Protein AF-A0A7R9G796-F1 (afdb_monomer)

Foldseek 3Di:
DQDDCDPVNVVQLLCLCPDPDLVSVVVSLVVLVVSVVVDPDDDLLSVLSSLLSVLVSVCVVCVVCVVVVVDDPCVQVVSLLSLLVSLVSLLVSLVVVCVVPPPDPSQVSCVVLVNDPVSVVQPVCNPPNPDGDHNVVSVVSSVVSNVSSSVPD

Sequence (153 aa):
SCVFVHREELDHVYKLVYSSDTEEQRRGYERILVWKARCSSLPASVECTLELLHVILRDNELWPHIVQCNMPPYVEQQLQIMYSTSIMRFLNHLSSLFQDIHSETLFRVADRLNIPAWLVDIRHQSAHSNTLPPLRLLRTAATFARGWLHVCH

InterPro domains:
  IPR007174 Las1 [PF04031] (5-150)
  IPR007174 Las1 [PTHR15002] (6-150)

pLDDT: mean 84.74, std 12.34, range [44.12, 96.88]

Organism: Timema shepardi (NCBI:txid629360)

Mean predicted aligned error: 6.25 Å

Radius of gyration: 16.33 Å; Cα contacts (8 Å, |Δi|>4): 127; chains: 1; bounding box: 34×39×42 Å

Secondary structure (DSSP, 8-state):
------HHHHHHHHHHHH-S-HHHHHHHHHHHHHHHHHSS---HHHHHHHHHHHHHHHHHHHHHHHHTT-S-THHHHHHHHHHHHHHHHHHHHHHHHTTTTTT--HHHHHHHTT--HHHHHHHHHHHHSSSPPPHHHHHHHHHHHHHHHHHH-

Structure (mmCIF, N/CA/C/O backbone):
data_AF-A0A7R9G796-F1
#
_entry.id   AF-A0A7R9G796-F1
#
loop_
_atom_site.group_PDB
_atom_site.id
_atom_site.type_symbol
_atom_site.label_atom_id
_atom_site.label_alt_id
_atom_site.label_comp_id
_atom_site.label_asym_id
_atom_site.label_entity_id
_atom_site.label_seq_id
_atom_site.pdbx_PDB_ins_code
_atom_site.Cartn_x
_atom_site.Cartn_y
_atom_site.Cartn_z
_atom_site.occupancy
_atom_site.B_iso_or_equiv
_atom_site.auth_seq_id
_atom_site.auth_comp_id
_atom_site.auth_asym_id
_atom_site.auth_atom_id
_atom_site.pdbx_PDB_model_num
ATOM 1 N N . SER A 1 1 ? -4.482 0.668 24.626 1.00 44.12 1 SER A N 1
ATOM 2 C CA . SER A 1 1 ? -5.534 1.014 23.650 1.00 44.12 1 SER A CA 1
ATOM 3 C C . SER A 1 1 ? -5.558 2.522 23.468 1.00 44.12 1 SER A C 1
ATOM 5 O O . SER A 1 1 ? -5.607 3.216 24.471 1.00 44.12 1 SER A O 1
ATOM 7 N N . CYS A 1 2 ? -5.415 3.033 22.243 1.00 52.19 2 CYS A N 1
ATOM 8 C CA . CYS A 1 2 ? -5.360 4.471 21.927 1.00 52.19 2 CYS A CA 1
ATOM 9 C C . CYS A 1 2 ? -6.738 5.112 22.214 1.00 52.19 2 CYS A C 1
ATOM 11 O O . CYS A 1 2 ? -7.715 4.803 21.542 1.00 52.19 2 CYS A O 1
ATOM 13 N N . VAL A 1 3 ? -6.831 5.921 23.276 1.00 48.44 3 VAL A N 1
ATOM 14 C CA . VAL A 1 3 ? -8.095 6.356 23.919 1.00 48.44 3 VAL A CA 1
ATOM 15 C C . VAL A 1 3 ? -8.804 7.516 23.187 1.00 48.44 3 VAL A C 1
ATOM 17 O O . VAL A 1 3 ? -9.934 7.842 23.530 1.00 48.44 3 VAL A O 1
ATOM 20 N N . PHE A 1 4 ? -8.201 8.137 22.166 1.00 53.38 4 PHE A N 1
ATOM 21 C CA . PHE A 1 4 ? -8.591 9.504 21.770 1.00 53.38 4 PHE A CA 1
ATOM 22 C C . PHE A 1 4 ? -9.040 9.727 20.322 1.00 53.38 4 PHE A C 1
ATOM 24 O O . PHE A 1 4 ? -9.211 10.881 19.937 1.00 53.38 4 PHE A O 1
ATOM 31 N N . VAL A 1 5 ? -9.275 8.690 19.513 1.00 63.97 5 VAL A N 1
ATOM 32 C CA . VAL A 1 5 ? -9.898 8.923 18.198 1.00 63.97 5 VAL A CA 1
ATOM 33 C C . VAL A 1 5 ? -11.408 9.042 18.399 1.00 63.97 5 VAL A C 1
ATOM 35 O O . VAL A 1 5 ? -12.106 8.040 18.559 1.00 63.97 5 VAL A O 1
ATOM 38 N N . HIS A 1 6 ? -11.923 10.273 18.435 1.00 75.75 6 HIS A N 1
ATOM 39 C CA . HIS A 1 6 ? -13.367 10.502 18.412 1.00 75.75 6 HIS A CA 1
ATOM 40 C C . HIS A 1 6 ? -13.964 9.836 17.165 1.00 75.75 6 HIS A C 1
ATOM 42 O O . HIS A 1 6 ? -13.387 9.917 16.083 1.00 75.75 6 HIS A O 1
ATOM 48 N N . ARG A 1 7 ? -15.128 9.184 17.295 1.00 80.00 7 ARG A N 1
ATOM 49 C CA . ARG A 1 7 ? -15.763 8.440 16.189 1.00 80.00 7 ARG A CA 1
ATOM 50 C C . ARG A 1 7 ? -15.949 9.300 14.930 1.00 80.00 7 ARG A C 1
ATOM 52 O O . ARG A 1 7 ? -15.761 8.803 13.827 1.00 80.00 7 ARG A O 1
ATOM 59 N N . GLU A 1 8 ? -16.269 10.579 15.099 1.00 84.69 8 GLU A N 1
ATOM 60 C CA . GLU A 1 8 ? -16.386 11.542 13.996 1.00 84.69 8 GLU A CA 1
ATOM 61 C C . GLU A 1 8 ? -15.044 11.818 13.308 1.00 84.69 8 GLU A C 1
ATOM 63 O O . GLU A 1 8 ? -14.978 11.925 12.087 1.00 84.69 8 GLU A O 1
ATOM 68 N N . GLU A 1 9 ? -13.955 11.892 14.077 1.00 86.38 9 GLU A N 1
ATOM 69 C CA . GLU A 1 9 ? -12.613 12.072 13.527 1.00 86.38 9 GLU A CA 1
ATOM 70 C C . GLU A 1 9 ? -12.171 10.831 12.746 1.00 86.38 9 GLU A C 1
ATOM 72 O O . GLU A 1 9 ? -11.578 10.960 11.675 1.00 86.38 9 GLU A O 1
ATOM 77 N N . LEU A 1 10 ? -12.506 9.636 13.245 1.00 86.31 10 LEU A N 1
ATOM 78 C CA . LEU A 1 10 ? -12.253 8.382 12.539 1.00 86.31 10 LEU A CA 1
ATOM 79 C C . LEU A 1 10 ? -12.984 8.340 11.193 1.00 86.31 10 LEU A C 1
ATOM 81 O O . LEU A 1 10 ? -12.356 8.062 10.177 1.00 86.31 10 LEU A O 1
ATOM 85 N N . ASP A 1 11 ? -14.281 8.655 11.183 1.00 89.50 11 ASP A N 1
ATOM 86 C CA . ASP A 1 11 ? -15.093 8.694 9.962 1.00 89.50 11 ASP A CA 1
ATOM 87 C C . ASP A 1 11 ? -14.568 9.734 8.961 1.00 89.50 11 ASP A C 1
ATOM 89 O O . ASP A 1 11 ? -14.460 9.468 7.762 1.00 89.50 11 ASP A O 1
ATOM 93 N N . HIS A 1 12 ? -14.160 10.908 9.449 1.00 91.50 12 HIS A N 1
ATOM 94 C CA . HIS A 1 12 ? -13.569 11.937 8.602 1.00 91.50 12 HIS A CA 1
ATOM 95 C C . HIS A 1 12 ? -12.254 11.475 7.958 1.00 91.50 12 HIS A C 1
ATOM 97 O O . HIS A 1 12 ? -12.081 11.610 6.747 1.00 91.50 12 HIS A O 1
ATOM 103 N N . VAL A 1 13 ? -11.339 10.895 8.741 1.00 92.12 13 VAL A N 1
ATOM 104 C CA . VAL A 1 13 ? -10.064 10.376 8.220 1.00 92.12 13 VAL A CA 1
ATOM 105 C C . VAL A 1 13 ? -10.287 9.214 7.263 1.00 92.12 13 VAL A C 1
ATOM 107 O O . VAL A 1 13 ? -9.626 9.157 6.230 1.00 92.12 13 VAL A O 1
ATOM 110 N N . TYR A 1 14 ? -11.241 8.330 7.549 1.00 91.25 14 TYR A N 1
ATOM 111 C CA . TYR A 1 14 ? -11.602 7.231 6.659 1.00 91.25 14 TYR A CA 1
ATOM 112 C C . TYR A 1 14 ? -12.019 7.746 5.274 1.00 91.25 14 TYR A C 1
ATOM 114 O O . TYR A 1 14 ? -11.492 7.289 4.259 1.00 91.25 14 TYR A O 1
ATOM 122 N N . LYS A 1 15 ? -12.890 8.763 5.221 1.00 93.12 15 LYS A N 1
ATOM 123 C CA . LYS A 1 15 ? -13.314 9.398 3.961 1.00 93.12 15 LYS A CA 1
ATOM 124 C C . LYS A 1 15 ? -12.141 10.007 3.192 1.00 93.12 15 LYS A C 1
ATOM 126 O O . LYS A 1 15 ? -12.051 9.814 1.985 1.00 93.12 15 LYS A O 1
ATOM 131 N N . LEU A 1 16 ? -11.223 10.682 3.887 1.00 94.56 16 LEU A N 1
ATOM 132 C CA . LEU A 1 16 ? -10.017 11.253 3.277 1.00 94.56 16 LEU A CA 1
ATOM 133 C C . LEU A 1 16 ? -9.104 10.166 2.684 1.00 94.56 16 LEU A C 1
ATOM 135 O O . LEU A 1 16 ? -8.686 10.255 1.534 1.00 94.56 16 LEU A O 1
ATOM 139 N N . VAL A 1 17 ? -8.823 9.109 3.450 1.00 93.06 17 VAL A N 1
ATOM 140 C CA . VAL A 1 17 ? -7.932 8.005 3.049 1.00 93.06 17 VAL A CA 1
ATOM 141 C C . VAL A 1 17 ? -8.463 7.239 1.839 1.00 93.06 17 VAL A C 1
ATOM 143 O O . VAL A 1 17 ? -7.682 6.821 0.978 1.00 93.06 17 VAL A O 1
ATOM 146 N N . TYR A 1 18 ? -9.778 7.035 1.765 1.00 92.25 18 TYR A N 1
ATOM 147 C CA . TYR A 1 18 ? -10.424 6.284 0.687 1.00 92.25 18 TYR A CA 1
ATOM 148 C C . TYR A 1 18 ? -10.978 7.156 -0.441 1.00 92.25 18 TYR A C 1
ATOM 150 O O . TYR A 1 18 ? -11.556 6.625 -1.388 1.00 92.25 18 TYR A O 1
ATOM 158 N N . SER A 1 19 ? -10.726 8.466 -0.401 1.00 92.94 19 SER A N 1
ATOM 159 C CA . SER A 1 19 ? -11.050 9.373 -1.498 1.00 92.94 19 SER A CA 1
ATOM 160 C C . SER A 1 19 ? -10.344 8.972 -2.799 1.00 92.94 19 SER A C 1
ATOM 162 O O . SER A 1 19 ? -9.300 8.304 -2.798 1.00 92.94 19 SER A O 1
ATOM 164 N N . SER A 1 20 ? -10.916 9.385 -3.928 1.00 90.69 20 SER A N 1
ATOM 165 C CA . SER A 1 20 ? -10.264 9.351 -5.238 1.00 90.69 20 SER A CA 1
ATOM 166 C C . SER A 1 20 ? -9.266 10.497 -5.435 1.00 90.69 20 SER A C 1
ATOM 168 O O . SER A 1 20 ? -8.448 10.424 -6.348 1.00 90.69 20 SER A O 1
ATOM 170 N N . ASP A 1 21 ? -9.326 11.544 -4.607 1.00 94.00 21 ASP A N 1
ATOM 171 C CA . ASP A 1 21 ? -8.417 12.687 -4.673 1.00 94.00 21 ASP A CA 1
ATOM 172 C C . ASP A 1 21 ? -7.119 12.411 -3.896 1.00 94.00 21 ASP A C 1
ATOM 174 O O . ASP A 1 21 ? -7.128 12.078 -2.708 1.00 94.00 21 ASP A O 1
ATOM 178 N N . THR A 1 22 ? -5.984 12.576 -4.578 1.00 93.12 22 THR A N 1
ATOM 179 C CA . THR A 1 22 ? -4.644 12.409 -3.999 1.00 93.12 22 THR A CA 1
ATOM 180 C C . THR A 1 22 ? -4.376 13.417 -2.877 1.00 93.12 22 THR A C 1
ATOM 182 O O . THR A 1 22 ? -3.679 13.090 -1.916 1.00 93.12 22 THR A O 1
ATOM 185 N N . GLU A 1 23 ? -4.923 14.631 -2.958 1.00 94.56 23 GLU A N 1
ATOM 186 C CA . GLU A 1 23 ? -4.687 15.647 -1.931 1.00 94.56 23 GLU A CA 1
ATOM 187 C C . GLU A 1 23 ? -5.510 15.378 -0.666 1.00 94.56 23 GLU A C 1
ATOM 189 O O . GLU A 1 23 ? -5.015 15.512 0.455 1.00 94.56 23 GLU A O 1
ATOM 194 N N . GLU A 1 24 ? -6.739 14.885 -0.812 1.00 95.94 24 GLU A N 1
ATOM 195 C CA . GLU A 1 24 ? -7.515 14.393 0.330 1.00 95.94 24 GLU A CA 1
ATOM 196 C C . GLU A 1 24 ? -6.837 13.191 0.994 1.00 95.94 24 GLU A C 1
ATOM 198 O O . GLU A 1 24 ? -6.708 13.157 2.220 1.00 95.94 24 GLU A O 1
ATOM 203 N N . GLN A 1 25 ? -6.311 12.257 0.198 1.00 95.62 25 GLN A N 1
ATOM 204 C CA . GLN A 1 25 ? -5.506 11.145 0.703 1.00 95.62 25 GLN A CA 1
ATOM 205 C C . GLN A 1 25 ? -4.283 11.633 1.488 1.00 95.62 25 GLN A C 1
ATOM 207 O O . GLN A 1 25 ? -3.997 11.099 2.562 1.00 95.62 25 GLN A O 1
ATOM 212 N N . ARG A 1 26 ? -3.581 12.669 1.005 1.00 96.31 26 ARG A N 1
ATOM 213 C CA . ARG A 1 26 ? -2.448 13.288 1.713 1.00 96.31 26 ARG A CA 1
ATOM 214 C C . ARG A 1 26 ? -2.871 13.855 3.066 1.00 96.31 26 ARG A C 1
ATOM 216 O O . ARG A 1 26 ? -2.227 13.569 4.073 1.00 96.31 26 ARG A O 1
ATOM 223 N N . ARG A 1 27 ? -3.993 14.573 3.124 1.00 96.19 27 ARG A N 1
ATOM 224 C CA . ARG A 1 27 ? -4.548 15.090 4.387 1.00 96.19 27 ARG A CA 1
ATOM 225 C C . ARG A 1 27 ? -4.915 13.962 5.355 1.00 96.19 27 ARG A C 1
ATOM 227 O O . ARG A 1 27 ? -4.644 14.061 6.552 1.00 96.19 27 ARG A O 1
ATOM 234 N N . GLY A 1 28 ? -5.500 12.875 4.848 1.00 95.06 28 GLY A N 1
ATOM 235 C CA . GLY A 1 28 ? -5.783 11.670 5.633 1.00 95.06 28 GLY A CA 1
ATOM 236 C C . GLY A 1 28 ? -4.507 11.032 6.194 1.00 95.06 28 GLY A C 1
ATOM 237 O O . GLY A 1 28 ? -4.432 10.738 7.387 1.00 95.06 28 GLY A O 1
ATOM 238 N N . TYR A 1 29 ? -3.475 10.894 5.358 1.00 96.00 29 TYR A N 1
ATOM 239 C CA . TYR A 1 29 ? -2.153 10.393 5.739 1.00 96.00 29 TYR A CA 1
ATOM 240 C C . TYR A 1 29 ? -1.522 11.217 6.871 1.00 96.00 29 TYR A C 1
ATOM 242 O O . TYR A 1 29 ? -1.118 10.665 7.897 1.00 96.00 29 TYR A O 1
ATOM 250 N N . GLU A 1 30 ? -1.490 12.542 6.728 1.00 95.56 30 GLU A N 1
ATOM 251 C CA . GLU A 1 30 ? -0.962 13.460 7.743 1.00 95.56 30 GLU A CA 1
ATOM 252 C C . GLU A 1 30 ? -1.719 13.346 9.068 1.00 95.56 30 GLU A C 1
ATOM 254 O O . GLU A 1 30 ? -1.120 13.375 10.146 1.00 95.56 30 GLU A O 1
ATOM 259 N N . ARG A 1 31 ? -3.039 13.147 9.012 1.00 94.06 31 ARG A N 1
ATOM 260 C CA . ARG A 1 31 ? -3.848 12.975 10.218 1.00 94.06 31 ARG A CA 1
ATOM 261 C C . ARG A 1 31 ? -3.513 11.685 10.963 1.00 94.06 31 ARG A C 1
ATOM 263 O O . ARG A 1 31 ? -3.362 11.719 12.185 1.00 94.06 31 ARG A O 1
ATOM 270 N N . ILE A 1 32 ? -3.316 10.578 10.246 1.00 93.12 32 ILE A N 1
ATOM 271 C CA . ILE A 1 32 ? -2.888 9.313 10.859 1.00 93.12 32 ILE A CA 1
ATOM 272 C C . ILE A 1 32 ? -1.465 9.435 11.430 1.00 93.12 32 ILE A C 1
ATOM 274 O O . ILE A 1 32 ? -1.197 8.896 12.504 1.00 93.12 32 ILE A O 1
ATOM 278 N N . LEU A 1 33 ? -0.559 10.190 10.792 1.00 93.44 33 LEU A N 1
ATOM 279 C CA . LEU A 1 33 ? 0.762 10.488 11.368 1.00 93.44 33 LEU A CA 1
ATOM 280 C C . LEU A 1 33 ? 0.658 11.236 12.701 1.00 93.44 33 LEU A C 1
ATOM 282 O O . LEU A 1 33 ? 1.369 10.901 13.650 1.00 93.44 33 LEU A O 1
ATOM 286 N N . VAL A 1 34 ? -0.246 12.213 12.803 1.00 92.75 34 VAL A N 1
ATOM 287 C CA . VAL A 1 34 ? -0.510 12.915 14.067 1.00 92.75 34 VAL A CA 1
ATOM 288 C C . VAL A 1 34 ? -1.005 11.940 15.135 1.00 92.75 34 VAL A C 1
ATOM 290 O O . VAL A 1 34 ? -0.556 12.013 16.280 1.00 92.75 34 VAL A O 1
ATOM 293 N N . TRP A 1 35 ? -1.881 10.995 14.786 1.00 91.00 35 TRP A N 1
ATOM 294 C CA . TRP A 1 35 ? -2.302 9.949 15.721 1.00 91.00 35 TRP A CA 1
ATOM 295 C C . TRP A 1 35 ? -1.134 9.053 16.142 1.00 91.00 35 TRP A C 1
ATOM 297 O O . TRP A 1 35 ? -0.984 8.785 17.333 1.00 91.00 35 TRP A O 1
ATOM 307 N N . LYS A 1 36 ? -0.269 8.653 15.202 1.00 90.56 36 LYS A N 1
ATOM 308 C CA . LYS A 1 36 ? 0.934 7.850 15.476 1.00 90.56 36 LYS A CA 1
ATOM 309 C C . LYS A 1 36 ? 1.895 8.552 16.434 1.00 90.56 36 LYS A C 1
ATOM 311 O O . LYS A 1 36 ? 2.496 7.902 17.276 1.00 90.56 36 LYS A O 1
ATOM 316 N N . ALA A 1 37 ? 2.030 9.872 16.322 1.00 90.69 37 ALA A N 1
ATOM 317 C CA . ALA A 1 37 ? 2.875 10.663 17.213 1.00 90.69 37 ALA A CA 1
ATOM 318 C C . ALA A 1 37 ? 2.285 10.816 18.627 1.00 90.69 37 ALA A C 1
ATOM 320 O O . ALA A 1 37 ? 3.027 11.011 19.587 1.00 90.69 37 ALA A O 1
ATOM 321 N N . ARG A 1 38 ? 0.955 10.758 18.763 1.00 88.50 38 ARG A N 1
ATOM 322 C CA . ARG A 1 38 ? 0.243 10.964 20.037 1.00 88.50 38 ARG A CA 1
ATOM 323 C C . ARG A 1 38 ? -0.040 9.67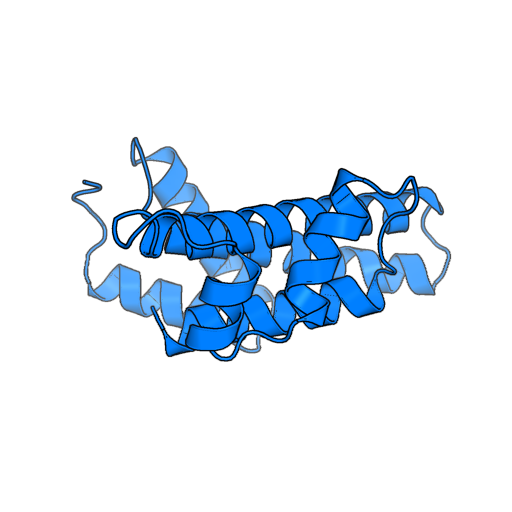2 20.795 1.00 88.50 38 ARG A C 1
ATOM 325 O O . ARG A 1 38 ? -0.133 9.700 22.019 1.00 88.50 38 ARG A O 1
ATOM 332 N N . CYS A 1 39 ? -0.218 8.560 20.090 1.00 83.44 39 CYS A N 1
ATOM 333 C CA . CYS A 1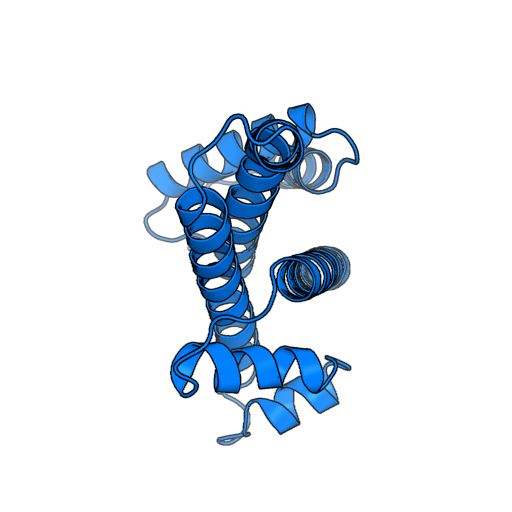 39 ? -0.522 7.267 20.686 1.00 83.44 39 CYS A CA 1
ATOM 334 C C . CYS A 1 39 ? 0.717 6.377 20.747 1.00 83.44 39 CYS A C 1
ATOM 336 O O . CYS A 1 39 ? 1.493 6.302 19.804 1.00 83.44 39 CYS A O 1
ATOM 338 N N . SER A 1 40 ? 0.866 5.644 21.852 1.00 79.25 40 SER A N 1
ATOM 339 C CA . SER A 1 40 ? 1.959 4.681 22.032 1.00 79.25 40 SER A CA 1
ATOM 340 C C . SER A 1 40 ? 1.898 3.502 21.055 1.00 79.25 40 SER A C 1
ATOM 342 O O . SER A 1 40 ? 2.917 2.873 20.792 1.00 79.25 40 SER A O 1
ATOM 344 N N . SER A 1 41 ? 0.711 3.192 20.529 1.00 82.69 41 SER A N 1
ATOM 345 C CA . SER A 1 41 ? 0.485 2.179 19.498 1.00 82.69 41 SER A CA 1
ATOM 346 C C . SER A 1 41 ? -0.836 2.465 18.784 1.00 82.69 41 SER A C 1
ATOM 348 O O . SER A 1 41 ? -1.836 2.807 19.430 1.00 82.69 41 SER A O 1
ATOM 350 N N . LEU A 1 42 ? -0.832 2.345 17.455 1.00 85.88 42 LEU A N 1
ATOM 351 C CA . LEU A 1 42 ? -2.037 2.408 16.636 1.00 85.88 42 LEU A CA 1
ATOM 352 C C . LEU A 1 42 ? -2.578 0.991 16.388 1.00 85.88 42 LEU A C 1
ATOM 354 O O . LEU A 1 42 ? -1.822 0.020 16.442 1.00 85.88 42 LEU A O 1
ATOM 358 N N . PRO A 1 43 ? -3.884 0.839 16.101 1.00 86.81 43 PRO A N 1
ATOM 359 C CA . PRO A 1 43 ? -4.408 -0.432 15.619 1.00 86.81 43 PRO A CA 1
ATOM 360 C C . PRO A 1 43 ? -3.643 -0.888 14.370 1.00 86.81 43 PRO A C 1
ATOM 362 O O . PRO A 1 43 ? -3.379 -0.083 13.477 1.00 86.81 43 PRO A O 1
ATOM 365 N N . ALA A 1 44 ? -3.323 -2.178 14.284 1.00 84.62 44 ALA A N 1
ATOM 366 C CA . ALA A 1 44 ? -2.481 -2.709 13.213 1.00 84.62 44 ALA A CA 1
ATOM 367 C C . ALA A 1 44 ? -3.057 -2.472 11.799 1.00 84.62 44 ALA A C 1
ATOM 369 O O . ALA A 1 44 ? -2.298 -2.220 10.865 1.00 84.62 44 ALA A O 1
ATOM 370 N N . SER A 1 45 ? -4.385 -2.448 11.641 1.00 85.25 45 SER A N 1
ATOM 371 C CA . SER A 1 45 ? -5.044 -2.087 10.377 1.00 85.25 45 SER A CA 1
ATOM 372 C C . SER A 1 45 ? -4.797 -0.624 9.979 1.00 85.25 45 SER A C 1
ATOM 374 O O . SER A 1 45 ? -4.551 -0.330 8.808 1.00 85.25 45 SER A O 1
ATOM 376 N N . VAL A 1 46 ? -4.787 0.297 10.949 1.00 89.69 46 VAL A N 1
ATOM 377 C CA . VAL A 1 46 ? -4.487 1.723 10.738 1.00 89.69 46 VAL A CA 1
ATOM 378 C C . VAL A 1 46 ? -3.008 1.918 10.406 1.00 89.69 46 VAL A C 1
ATOM 380 O O . VAL A 1 46 ? -2.686 2.685 9.501 1.00 89.69 46 VAL A O 1
ATOM 383 N N . GLU A 1 47 ? -2.104 1.198 11.076 1.00 89.88 47 GLU A N 1
ATOM 384 C CA . GLU A 1 47 ? -0.672 1.219 10.739 1.00 89.88 47 GLU A CA 1
ATOM 385 C C . GLU A 1 47 ? -0.419 0.690 9.326 1.00 89.88 47 GLU A C 1
ATOM 387 O O . GLU A 1 47 ? 0.285 1.325 8.543 1.00 89.88 47 GLU A O 1
ATOM 392 N N . CYS A 1 48 ? -1.053 -0.425 8.966 1.00 91.56 48 CYS A N 1
ATOM 393 C CA . CYS A 1 48 ? -0.964 -0.981 7.625 1.00 91.56 48 CYS A CA 1
ATOM 394 C C . CYS A 1 48 ? -1.487 0.000 6.563 1.00 91.56 48 CYS A C 1
ATOM 396 O O . CYS A 1 48 ? -0.870 0.178 5.511 1.00 91.56 48 CYS A O 1
ATOM 398 N N . THR A 1 49 ? -2.606 0.670 6.851 1.00 92.69 49 THR A N 1
ATOM 399 C CA . THR A 1 49 ? -3.190 1.694 5.974 1.00 92.69 49 THR A CA 1
ATOM 400 C C . THR A 1 49 ? -2.238 2.873 5.793 1.00 92.69 49 THR A C 1
ATOM 402 O O . THR A 1 49 ? -2.002 3.299 4.664 1.00 92.69 49 THR A O 1
ATOM 405 N N . LEU A 1 50 ? -1.641 3.369 6.882 1.00 94.00 50 LEU A N 1
ATOM 406 C CA . LEU A 1 50 ? -0.666 4.460 6.854 1.00 94.00 50 LEU A CA 1
ATOM 407 C C . LEU A 1 50 ? 0.516 4.136 5.931 1.00 94.00 50 LEU A C 1
ATOM 409 O O . LEU A 1 50 ? 0.936 4.975 5.137 1.00 94.00 50 LEU A O 1
ATOM 413 N N . GLU A 1 51 ? 1.054 2.923 6.023 1.00 94.06 51 GLU A N 1
ATOM 414 C CA . GLU A 1 51 ? 2.225 2.517 5.246 1.00 94.06 51 GLU A CA 1
ATOM 415 C C . GLU A 1 51 ? 1.933 2.264 3.768 1.00 94.06 51 GLU A C 1
ATOM 417 O O . GLU A 1 51 ? 2.763 2.591 2.914 1.00 94.06 51 GLU A O 1
ATOM 422 N N . LEU A 1 52 ? 0.766 1.698 3.449 1.00 94.94 52 LEU A N 1
ATOM 423 C CA . LEU A 1 52 ? 0.309 1.565 2.066 1.00 94.94 52 LEU A CA 1
ATOM 424 C C . LEU A 1 52 ? 0.068 2.941 1.444 1.00 94.94 52 LEU A C 1
ATOM 426 O O . LEU A 1 52 ? 0.514 3.205 0.330 1.00 94.94 52 LEU A O 1
ATOM 430 N N . LEU A 1 53 ? -0.585 3.842 2.178 1.00 95.25 53 LEU A N 1
ATOM 431 C CA . LEU A 1 53 ? -0.865 5.190 1.699 1.00 95.25 53 LEU A CA 1
ATOM 432 C C . LEU A 1 53 ? 0.426 5.986 1.478 1.00 95.25 53 LEU A C 1
ATOM 434 O O . LEU A 1 53 ? 0.553 6.665 0.464 1.00 95.25 53 LEU A O 1
ATOM 438 N N . HIS A 1 54 ? 1.415 5.839 2.366 1.00 96.31 54 HIS A N 1
ATOM 439 C CA . HIS A 1 54 ? 2.722 6.472 2.202 1.00 96.31 54 HIS A CA 1
ATOM 440 C C . HIS A 1 54 ? 3.377 6.105 0.865 1.00 96.31 54 HIS A C 1
ATOM 442 O O . HIS A 1 54 ? 3.804 6.995 0.129 1.00 96.31 54 HIS A O 1
ATOM 448 N N . VAL A 1 55 ? 3.454 4.810 0.538 1.00 96.88 55 VAL A N 1
ATOM 449 C CA . VAL A 1 55 ? 4.103 4.376 -0.705 1.00 96.88 55 VAL A CA 1
ATOM 450 C C . VAL A 1 55 ? 3.291 4.765 -1.942 1.00 96.88 55 VAL A C 1
ATOM 452 O O . VAL A 1 55 ? 3.887 5.203 -2.919 1.00 96.88 55 VAL A O 1
ATOM 455 N N . ILE A 1 56 ? 1.956 4.705 -1.885 1.00 95.88 56 ILE A N 1
ATOM 456 C CA . ILE A 1 56 ? 1.082 5.131 -2.991 1.00 95.88 56 ILE A CA 1
ATOM 457 C C . ILE A 1 56 ? 1.260 6.626 -3.284 1.00 95.88 56 ILE A C 1
ATOM 459 O O . ILE A 1 56 ? 1.441 7.014 -4.436 1.00 95.88 56 ILE A O 1
ATOM 463 N N . LEU A 1 57 ? 1.258 7.473 -2.250 1.00 96.31 57 LEU A N 1
ATOM 464 C CA . LEU A 1 57 ? 1.444 8.917 -2.412 1.00 96.31 57 LEU A CA 1
ATOM 465 C C . LEU A 1 57 ? 2.830 9.250 -2.977 1.00 96.31 57 LEU A C 1
ATOM 467 O O . LEU A 1 57 ? 2.947 10.114 -3.845 1.00 96.31 57 LEU A O 1
ATOM 471 N N . ARG A 1 58 ? 3.873 8.545 -2.520 1.00 96.06 58 ARG A N 1
ATOM 472 C CA . ARG A 1 58 ? 5.234 8.699 -3.054 1.00 96.06 58 ARG A CA 1
ATOM 473 C C . ARG A 1 58 ? 5.358 8.239 -4.496 1.00 96.06 58 ARG A C 1
ATOM 475 O O . ARG A 1 58 ? 6.023 8.898 -5.286 1.00 96.06 58 ARG A O 1
ATOM 482 N N . ASP A 1 59 ? 4.715 7.138 -4.850 1.00 96.06 59 ASP A N 1
ATOM 483 C CA . ASP A 1 59 ? 4.685 6.651 -6.222 1.00 96.06 59 ASP A CA 1
ATOM 484 C C . ASP A 1 59 ? 3.976 7.645 -7.152 1.00 96.06 59 ASP A C 1
ATOM 486 O O . ASP A 1 59 ? 4.521 8.004 -8.190 1.00 96.06 59 ASP A O 1
ATOM 490 N N . ASN A 1 60 ? 2.826 8.188 -6.743 1.00 94.81 60 ASN A N 1
ATOM 491 C CA . ASN A 1 60 ? 2.108 9.213 -7.510 1.00 94.81 60 ASN A CA 1
ATOM 492 C C . ASN A 1 60 ? 2.940 10.486 -7.731 1.00 94.81 60 ASN A C 1
ATOM 494 O O . ASN A 1 60 ? 2.868 11.087 -8.800 1.00 94.81 60 ASN A O 1
ATOM 498 N N . GLU A 1 61 ? 3.733 10.888 -6.735 1.00 94.69 61 GLU A N 1
ATOM 499 C CA . GLU A 1 61 ? 4.654 12.025 -6.833 1.00 94.69 61 GLU A CA 1
ATOM 500 C C . GLU A 1 61 ? 5.816 11.735 -7.796 1.00 94.69 61 GLU A C 1
ATOM 502 O O . GLU A 1 61 ? 6.150 12.566 -8.634 1.00 94.69 61 GLU A O 1
ATOM 507 N N . LEU A 1 62 ? 6.430 10.551 -7.706 1.00 94.38 62 LEU A N 1
ATOM 508 C CA . LEU A 1 62 ? 7.666 10.226 -8.425 1.00 94.38 62 LEU A CA 1
ATOM 509 C C . LEU A 1 62 ? 7.432 9.685 -9.842 1.00 94.38 62 LEU A C 1
ATOM 511 O O . LEU A 1 62 ? 8.266 9.897 -10.725 1.00 94.38 62 LEU A O 1
ATOM 515 N N . TRP A 1 63 ? 6.320 8.990 -10.085 1.00 93.75 63 TRP A N 1
ATOM 516 C CA . TRP A 1 63 ? 6.058 8.289 -11.341 1.00 93.75 63 TRP A CA 1
ATOM 517 C C . TRP A 1 63 ? 6.103 9.182 -12.589 1.00 93.75 63 TRP A C 1
ATOM 519 O O . TRP A 1 63 ? 6.755 8.776 -13.556 1.00 93.75 63 TRP A O 1
ATOM 529 N N . PRO A 1 64 ? 5.519 10.400 -12.601 1.00 94.06 64 PRO A N 1
ATOM 530 C CA . PRO A 1 64 ? 5.627 11.296 -13.751 1.00 94.06 64 PRO A CA 1
ATOM 531 C C . PRO A 1 64 ? 7.082 11.611 -14.120 1.00 94.06 64 PRO A C 1
ATOM 533 O O . PRO A 1 64 ? 7.430 11.644 -15.299 1.00 94.06 64 PRO A O 1
ATOM 536 N N . HIS A 1 65 ? 7.951 11.777 -13.120 1.00 93.38 65 HIS A N 1
ATOM 537 C CA . HIS A 1 65 ? 9.368 12.068 -13.328 1.00 93.38 65 HIS A CA 1
ATOM 538 C C . HIS A 1 65 ? 10.163 10.833 -13.771 1.00 93.38 65 HIS A C 1
ATOM 540 O O . HIS A 1 65 ? 11.067 10.954 -14.598 1.00 93.38 65 HIS A O 1
ATOM 546 N N . ILE A 1 66 ? 9.810 9.644 -13.267 1.00 90.81 66 ILE A N 1
ATOM 547 C CA . ILE A 1 66 ? 10.411 8.369 -13.688 1.00 90.81 66 ILE A CA 1
ATOM 548 C C . ILE A 1 66 ? 10.114 8.100 -15.169 1.00 90.81 66 ILE A C 1
ATOM 550 O O . ILE A 1 66 ? 11.032 7.808 -15.933 1.00 90.81 66 ILE A O 1
ATOM 554 N N . VAL A 1 67 ? 8.856 8.253 -15.599 1.00 90.88 67 VAL A N 1
ATOM 555 C CA . VAL A 1 67 ? 8.440 8.003 -16.995 1.00 90.88 67 VAL A CA 1
ATOM 556 C C . VAL A 1 67 ? 9.077 8.996 -17.969 1.00 90.88 67 VAL A C 1
ATOM 558 O O . VAL A 1 67 ? 9.388 8.636 -19.100 1.00 90.88 67 VAL A O 1
ATOM 561 N N . GLN A 1 68 ? 9.315 10.231 -17.529 1.00 93.50 68 GLN A N 1
ATOM 562 C CA . GLN A 1 68 ? 10.029 11.245 -18.310 1.00 93.50 68 GLN A CA 1
ATOM 563 C C . GLN A 1 68 ? 11.556 11.058 -18.306 1.00 93.50 68 GLN A C 1
ATOM 565 O O . GLN A 1 68 ? 12.261 11.880 -18.882 1.00 93.50 68 GLN A O 1
ATOM 570 N N . CYS A 1 69 ? 12.078 10.015 -17.649 1.00 88.81 69 CYS A N 1
ATOM 571 C CA . CYS A 1 69 ? 13.513 9.775 -17.467 1.00 88.81 69 CYS A CA 1
ATOM 572 C C . CYS A 1 69 ? 14.258 10.939 -16.782 1.00 88.81 69 CYS A C 1
ATOM 574 O O . CYS A 1 69 ? 15.468 11.087 -16.937 1.00 88.81 69 CYS A O 1
ATOM 576 N N . ASN A 1 70 ? 13.544 11.736 -15.981 1.00 92.50 70 ASN A N 1
ATOM 577 C CA . ASN A 1 70 ? 14.091 12.866 -15.225 1.00 92.50 70 ASN A CA 1
ATOM 578 C C . ASN A 1 70 ? 14.669 12.447 -13.866 1.00 92.50 70 ASN A C 1
ATOM 580 O O . ASN A 1 70 ? 15.132 13.290 -13.101 1.00 92.50 70 ASN A O 1
ATOM 584 N N . MET A 1 71 ? 14.625 11.150 -13.550 1.00 91.56 71 MET A N 1
ATOM 585 C CA . MET A 1 71 ? 15.086 10.592 -12.286 1.00 91.56 71 MET A CA 1
ATOM 586 C C . MET A 1 71 ? 16.095 9.469 -12.518 1.00 91.56 71 MET A C 1
ATOM 588 O O . MET A 1 71 ? 15.998 8.741 -13.509 1.00 91.56 71 MET A O 1
ATOM 592 N N . PRO A 1 72 ? 17.043 9.277 -11.588 1.00 92.31 72 PRO A N 1
ATOM 593 C CA . PRO A 1 72 ? 17.945 8.139 -11.635 1.00 92.31 72 PRO A CA 1
ATOM 594 C C . PRO A 1 72 ? 17.201 6.791 -11.598 1.00 92.31 72 PRO A C 1
ATOM 596 O O . PRO A 1 72 ? 16.182 6.668 -10.913 1.00 92.31 72 PRO A O 1
ATOM 599 N N . PRO A 1 73 ? 17.744 5.735 -12.232 1.00 84.88 73 PRO A N 1
ATOM 600 C CA . PRO A 1 73 ? 17.087 4.426 -12.310 1.00 84.88 73 PRO A CA 1
ATOM 601 C C . PRO A 1 73 ? 16.870 3.760 -10.940 1.00 84.88 73 PRO A C 1
ATOM 603 O O . PRO A 1 73 ? 15.933 2.984 -10.770 1.00 84.88 73 PRO A O 1
ATOM 606 N N . TYR A 1 74 ? 17.683 4.088 -9.929 1.00 90.94 74 TYR A N 1
ATOM 607 C CA . TYR A 1 74 ? 17.529 3.531 -8.580 1.00 90.94 74 TYR A CA 1
ATOM 608 C C . TYR A 1 74 ? 16.233 3.977 -7.879 1.00 90.94 74 TYR A C 1
ATOM 610 O O . TYR A 1 74 ? 15.824 3.347 -6.907 1.00 90.94 74 TYR A O 1
ATOM 618 N N . VAL A 1 75 ? 15.581 5.049 -8.341 1.00 93.06 75 VAL A N 1
ATOM 619 C CA . VAL A 1 75 ? 14.351 5.576 -7.727 1.00 93.06 75 VAL A CA 1
ATOM 620 C C . VAL A 1 75 ? 13.190 4.598 -7.916 1.00 93.06 75 VAL A C 1
ATOM 622 O O . VAL A 1 75 ? 12.413 4.375 -6.989 1.00 93.06 75 VAL A O 1
ATOM 625 N N . GLU A 1 76 ? 13.110 3.931 -9.072 1.00 91.88 76 GLU A N 1
ATOM 626 C CA . GLU A 1 76 ? 12.125 2.864 -9.284 1.00 91.88 76 GLU A CA 1
ATOM 627 C C . GLU A 1 76 ? 12.375 1.689 -8.329 1.00 91.88 76 GLU A C 1
ATOM 629 O O . GLU A 1 76 ? 11.448 1.179 -7.700 1.00 91.88 76 GLU A O 1
ATOM 634 N N . GLN A 1 77 ? 13.639 1.295 -8.158 1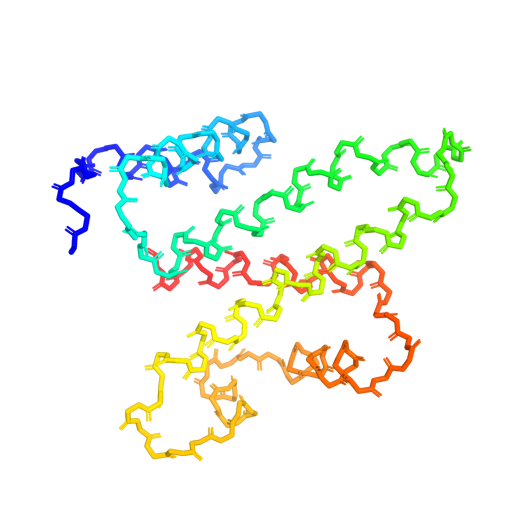.00 91.94 77 GLN A N 1
ATOM 635 C CA . GLN A 1 77 ? 14.015 0.228 -7.232 1.00 91.94 77 GLN A CA 1
ATOM 636 C C . GLN A 1 77 ? 13.661 0.586 -5.778 1.00 91.94 77 GLN A C 1
ATOM 638 O O . GLN A 1 77 ? 13.188 -0.269 -5.029 1.00 91.94 77 GLN A O 1
ATOM 643 N N . GLN A 1 78 ? 13.827 1.848 -5.372 1.00 94.12 78 GLN A N 1
ATOM 644 C CA . GLN A 1 78 ? 13.398 2.320 -4.052 1.00 94.12 78 GLN A CA 1
ATOM 645 C C . GLN A 1 78 ? 11.886 2.164 -3.861 1.00 94.12 78 GLN A C 1
ATOM 647 O O . GLN A 1 78 ? 11.460 1.634 -2.834 1.00 94.12 78 GLN A O 1
ATOM 652 N N . LEU A 1 79 ? 11.076 2.532 -4.862 1.00 95.19 79 LEU A N 1
ATOM 653 C CA . LEU A 1 79 ? 9.629 2.302 -4.825 1.00 95.19 79 LEU A CA 1
ATOM 654 C C . LEU A 1 79 ? 9.296 0.809 -4.714 1.00 95.19 79 LEU A C 1
ATOM 656 O O . LEU A 1 79 ? 8.451 0.434 -3.903 1.00 95.19 79 LEU A O 1
ATOM 660 N N . GLN A 1 80 ? 9.984 -0.057 -5.464 1.00 93.56 80 GLN A N 1
ATOM 661 C CA . GLN A 1 80 ? 9.779 -1.507 -5.382 1.00 93.56 80 GLN A CA 1
ATOM 662 C C . GLN A 1 80 ? 10.049 -2.052 -3.968 1.00 93.56 80 GLN A C 1
ATOM 664 O O . GLN A 1 80 ? 9.274 -2.866 -3.457 1.00 93.56 80 GLN A O 1
ATOM 669 N N . ILE A 1 81 ? 11.107 -1.579 -3.301 1.00 92.88 81 ILE A N 1
ATOM 670 C CA . ILE A 1 81 ? 11.432 -1.958 -1.915 1.00 92.88 81 ILE A CA 1
ATOM 671 C C . ILE A 1 81 ? 10.361 -1.450 -0.944 1.00 92.88 81 ILE A C 1
ATOM 673 O O . ILE A 1 81 ? 9.905 -2.206 -0.079 1.00 92.88 81 ILE A O 1
ATOM 677 N N . MET A 1 82 ? 9.937 -0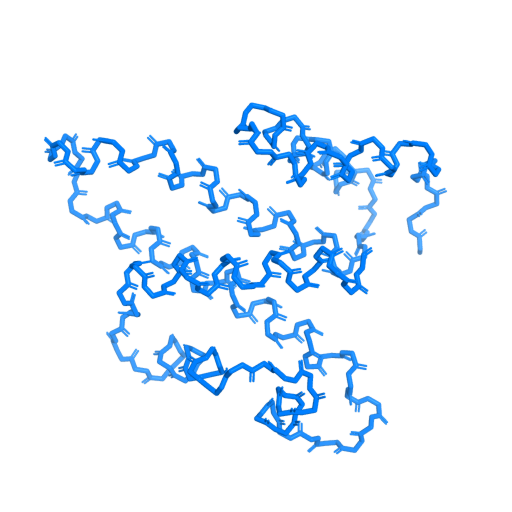.190 -1.088 1.00 94.81 82 MET A N 1
ATOM 678 C CA . MET A 1 82 ? 8.899 0.408 -0.243 1.00 94.81 82 MET A CA 1
ATOM 679 C C . MET A 1 82 ? 7.587 -0.369 -0.354 1.00 94.81 82 MET A C 1
ATOM 681 O O . MET A 1 82 ? 7.037 -0.781 0.665 1.00 94.81 82 MET A O 1
ATOM 685 N N . TYR A 1 83 ? 7.132 -0.649 -1.578 1.00 95.25 83 TYR A N 1
ATOM 686 C CA . TYR A 1 83 ? 5.918 -1.429 -1.796 1.00 95.25 83 TYR A CA 1
ATOM 687 C C . TYR A 1 83 ? 6.048 -2.841 -1.235 1.00 95.25 83 TYR A C 1
ATOM 689 O O . TYR A 1 83 ? 5.152 -3.291 -0.525 1.00 95.25 83 TYR A O 1
ATOM 697 N N . SER A 1 84 ? 7.162 -3.526 -1.512 1.00 92.00 84 SER A N 1
ATOM 698 C CA . SER A 1 84 ? 7.405 -4.876 -0.990 1.00 92.00 84 SER A CA 1
ATOM 699 C C . SER A 1 84 ? 7.301 -4.898 0.535 1.00 92.00 84 SER A C 1
ATOM 701 O O . SER A 1 84 ? 6.650 -5.772 1.103 1.00 92.00 84 SER A O 1
ATOM 703 N N . THR A 1 85 ? 7.883 -3.902 1.205 1.00 91.38 85 THR A N 1
ATOM 704 C CA . THR A 1 85 ? 7.846 -3.782 2.667 1.00 91.38 85 THR A CA 1
ATOM 705 C C . THR A 1 85 ? 6.427 -3.549 3.186 1.00 91.38 85 THR A C 1
ATOM 707 O O . THR A 1 85 ? 5.991 -4.269 4.087 1.00 91.38 85 THR A O 1
ATOM 710 N N . SER A 1 86 ? 5.683 -2.604 2.600 1.00 93.06 86 SER A N 1
ATOM 711 C CA . SER A 1 86 ? 4.296 -2.322 2.997 1.00 93.06 86 SER A CA 1
ATOM 712 C C . SER A 1 86 ? 3.377 -3.532 2.764 1.00 93.06 86 SER A C 1
ATOM 714 O O . SER A 1 86 ? 2.578 -3.880 3.632 1.00 93.06 86 SER A O 1
ATOM 716 N N . ILE A 1 87 ? 3.525 -4.237 1.635 1.00 91.88 87 ILE A N 1
ATOM 717 C CA . ILE A 1 87 ? 2.750 -5.451 1.322 1.00 91.88 87 ILE A CA 1
ATOM 718 C C . ILE A 1 87 ? 3.096 -6.588 2.288 1.00 91.88 87 ILE A C 1
ATOM 720 O O . ILE A 1 87 ? 2.202 -7.272 2.782 1.00 91.88 87 ILE A O 1
ATOM 724 N N . MET A 1 88 ? 4.376 -6.791 2.615 1.00 87.94 88 MET A N 1
ATOM 725 C CA . MET A 1 88 ? 4.769 -7.811 3.592 1.00 87.94 88 MET A CA 1
ATOM 726 C C . MET A 1 88 ? 4.164 -7.544 4.971 1.00 87.94 88 MET A C 1
ATOM 728 O O . MET A 1 88 ? 3.721 -8.482 5.634 1.00 87.94 88 MET A O 1
ATOM 732 N N . ARG A 1 89 ? 4.102 -6.282 5.408 1.00 87.44 89 ARG A N 1
ATOM 733 C CA . ARG A 1 89 ? 3.456 -5.918 6.676 1.00 87.44 89 ARG A CA 1
ATOM 734 C C . ARG A 1 89 ? 1.948 -6.133 6.644 1.00 87.44 89 ARG A C 1
ATOM 736 O O . ARG A 1 89 ? 1.425 -6.680 7.609 1.00 87.44 89 ARG A O 1
ATOM 743 N N . PHE A 1 90 ? 1.284 -5.834 5.528 1.00 90.06 90 PHE A N 1
ATOM 744 C CA . PHE A 1 90 ? -0.117 -6.207 5.312 1.00 90.06 90 PHE A CA 1
ATOM 745 C C . PHE A 1 90 ? -0.337 -7.720 5.454 1.00 90.06 90 PHE A C 1
ATOM 747 O O . PHE A 1 90 ? -1.160 -8.154 6.256 1.00 90.06 90 PHE A O 1
ATOM 754 N N . LEU A 1 91 ? 0.446 -8.542 4.750 1.00 86.06 91 LEU A N 1
ATOM 755 C CA . LEU A 1 91 ? 0.336 -10.005 4.821 1.00 86.06 91 LEU A CA 1
ATOM 756 C C . LEU A 1 91 ? 0.643 -10.554 6.224 1.00 86.06 91 LEU A C 1
ATOM 758 O O . LEU A 1 91 ? 0.027 -11.525 6.670 1.00 86.06 91 LEU A O 1
ATOM 762 N N . ASN A 1 92 ? 1.585 -9.940 6.941 1.00 83.44 92 ASN A N 1
ATOM 763 C CA . ASN A 1 92 ? 1.881 -10.293 8.328 1.00 83.44 92 ASN A CA 1
ATOM 764 C C . ASN A 1 92 ? 0.736 -9.908 9.270 1.00 83.44 92 ASN A C 1
ATOM 766 O O . ASN A 1 92 ? 0.387 -10.704 10.139 1.00 83.44 92 ASN A O 1
ATOM 770 N N . HIS A 1 93 ? 0.123 -8.738 9.077 1.00 83.44 93 HIS A N 1
ATOM 771 C CA . HIS A 1 93 ? -1.061 -8.335 9.827 1.00 83.44 93 HIS A CA 1
ATOM 772 C C . HIS A 1 93 ? -2.206 -9.328 9.606 1.00 83.44 93 HIS A C 1
ATOM 774 O O . HIS A 1 93 ? -2.742 -9.853 10.578 1.00 83.44 93 HIS A O 1
ATOM 780 N N . LEU A 1 94 ? -2.493 -9.684 8.352 1.00 81.12 94 LEU A N 1
ATOM 781 C CA . LEU A 1 94 ? -3.468 -10.724 8.026 1.00 81.12 94 LEU A CA 1
ATOM 782 C C . LEU A 1 94 ? -3.156 -12.038 8.736 1.00 81.12 94 LEU A C 1
ATOM 784 O O . LEU A 1 94 ? -4.033 -12.611 9.363 1.00 81.12 94 LEU A O 1
ATOM 788 N N . SER A 1 95 ? -1.900 -12.485 8.708 1.00 77.38 95 SER A N 1
ATOM 789 C CA . SER A 1 95 ? -1.492 -13.711 9.407 1.00 77.38 95 SER A CA 1
ATOM 790 C C . SER A 1 95 ? -1.763 -13.629 10.913 1.00 77.38 95 SER A C 1
ATOM 792 O O . SER A 1 95 ? -2.252 -14.588 11.501 1.00 77.38 95 SER A O 1
ATOM 794 N N . SER A 1 96 ? -1.468 -12.483 11.538 1.00 78.31 96 SER A N 1
ATOM 795 C CA . SER A 1 96 ? -1.646 -12.286 12.983 1.00 78.31 96 SER A CA 1
ATOM 796 C C . SER A 1 96 ? -3.108 -12.341 13.432 1.00 78.31 96 SER A C 1
ATOM 798 O O . SER A 1 96 ? -3.374 -12.787 14.541 1.00 78.31 96 SER A O 1
ATOM 800 N N . LEU A 1 97 ? -4.060 -11.971 12.567 1.00 74.69 97 LEU A N 1
ATOM 801 C CA . LEU A 1 97 ? -5.494 -12.039 12.877 1.00 74.69 97 LEU A CA 1
ATOM 802 C C . LEU A 1 97 ? -6.002 -13.480 13.063 1.00 74.69 97 LEU A C 1
ATOM 804 O O . LEU A 1 97 ? -7.047 -13.680 13.674 1.00 74.69 97 LEU A O 1
ATOM 808 N N . PHE A 1 98 ? -5.272 -14.477 12.551 1.00 64.81 98 PHE A N 1
ATOM 809 C CA . PHE A 1 98 ? -5.692 -15.883 12.544 1.00 64.81 98 PHE A CA 1
ATOM 810 C C . PHE A 1 98 ? -4.713 -16.818 13.268 1.00 64.81 98 PHE A C 1
ATOM 812 O O . PHE A 1 98 ? -4.924 -18.026 13.277 1.00 64.81 98 PHE A O 1
ATOM 819 N N . GLN A 1 99 ? -3.667 -16.289 13.915 1.00 57.88 99 GLN A N 1
ATOM 820 C CA . GLN A 1 99 ? -2.679 -17.101 14.643 1.00 57.88 99 GLN A CA 1
ATOM 821 C C . GLN A 1 99 ? -3.250 -17.831 15.868 1.00 57.88 99 GLN A C 1
ATOM 823 O O . GLN A 1 99 ? -2.741 -18.898 16.208 1.00 57.88 99 GLN A O 1
ATOM 828 N N . ASP A 1 100 ? -4.336 -17.331 16.468 1.00 55.34 100 ASP A N 1
ATOM 829 C CA . ASP A 1 100 ? -5.053 -18.037 17.544 1.00 55.34 100 ASP A CA 1
ATOM 830 C C . ASP A 1 100 ? -5.768 -19.310 17.043 1.00 55.34 100 ASP A C 1
ATOM 832 O O . ASP A 1 100 ? -6.165 -20.167 17.833 1.00 55.34 100 ASP A O 1
ATOM 836 N N . ILE A 1 101 ? -5.887 -19.482 15.721 1.00 51.91 101 ILE A N 1
ATOM 837 C CA . ILE A 1 101 ? -6.503 -20.634 15.065 1.00 51.91 101 ILE A CA 1
ATOM 838 C C . ILE A 1 101 ? -5.376 -21.477 14.440 1.00 51.91 101 ILE A C 1
ATOM 840 O O . ILE A 1 101 ? -5.064 -21.373 13.261 1.00 51.91 101 ILE A O 1
ATOM 844 N N . HIS A 1 102 ? -4.730 -22.309 15.264 1.00 44.94 102 HIS A N 1
ATOM 845 C CA . HIS A 1 102 ? -3.910 -23.460 14.851 1.00 44.94 102 HIS A CA 1
ATOM 846 C C . HIS A 1 102 ? -2.871 -23.235 13.736 1.00 44.94 102 HIS A C 1
ATOM 848 O O . HIS A 1 102 ? -3.072 -23.734 12.641 1.00 44.94 102 HIS A O 1
ATOM 854 N N . SER A 1 103 ? -1.709 -22.624 14.014 1.00 53.25 103 SER A N 1
ATOM 855 C CA . SER A 1 103 ? -0.470 -22.779 13.202 1.00 53.25 103 SER A CA 1
ATOM 856 C C . SER A 1 103 ? -0.677 -22.878 11.671 1.00 53.25 103 SER A C 1
ATOM 858 O O . SER A 1 103 ? -0.054 -23.707 11.000 1.00 53.25 103 SER A O 1
ATOM 860 N N . GLU A 1 104 ? -1.62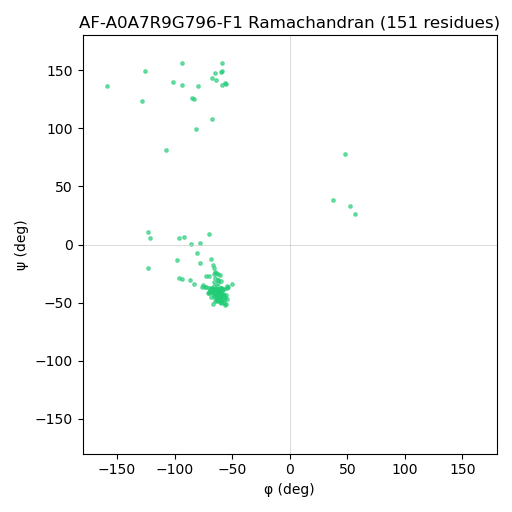1 -22.111 11.120 1.00 60.47 104 GLU A N 1
ATOM 861 C CA . GLU A 1 104 ? -2.037 -22.234 9.727 1.00 60.47 104 GLU A CA 1
ATOM 862 C C . GLU A 1 104 ? -0.995 -21.506 8.875 1.00 60.47 104 GLU A C 1
ATOM 864 O O . GLU A 1 104 ? -0.517 -20.422 9.218 1.00 60.47 104 GLU A O 1
ATOM 869 N N . THR A 1 105 ? -0.587 -22.111 7.760 1.00 72.38 105 THR A N 1
ATOM 870 C CA . THR A 1 105 ? 0.337 -21.450 6.836 1.00 72.38 105 THR A CA 1
ATOM 871 C C . THR A 1 105 ? -0.346 -20.220 6.228 1.00 72.38 105 THR A C 1
ATOM 873 O O . THR A 1 105 ? -1.551 -20.243 5.980 1.00 72.38 105 THR A O 1
ATOM 876 N N . LEU A 1 106 ? 0.410 -19.153 5.929 1.00 72.44 106 LEU A N 1
ATOM 877 C CA . LEU A 1 106 ? -0.127 -17.934 5.291 1.00 72.44 106 LEU A CA 1
ATOM 878 C C . LEU A 1 106 ? -0.957 -18.253 4.035 1.00 72.44 106 LEU A C 1
ATOM 880 O O . LEU A 1 106 ? -1.950 -17.587 3.772 1.00 72.44 106 LEU A O 1
ATOM 884 N N . PHE A 1 107 ? -0.583 -19.297 3.294 1.00 74.75 107 PHE A N 1
ATOM 885 C CA . PHE A 1 107 ? -1.335 -19.776 2.138 1.00 74.75 107 PHE A CA 1
ATOM 886 C C . PHE A 1 107 ? -2.771 -20.201 2.494 1.00 74.75 107 PHE A C 1
ATOM 888 O O . PHE A 1 107 ? -3.710 -19.821 1.806 1.00 74.75 107 PHE A O 1
ATOM 895 N N . ARG A 1 108 ? -2.961 -20.938 3.598 1.00 75.06 108 ARG A N 1
ATOM 896 C CA . ARG A 1 108 ? -4.291 -21.360 4.071 1.00 75.06 108 ARG A CA 1
ATOM 897 C C . ARG A 1 108 ? -5.118 -20.189 4.590 1.00 75.06 108 ARG A C 1
ATOM 899 O O . ARG A 1 108 ? -6.312 -20.122 4.319 1.00 75.06 108 ARG A O 1
ATOM 906 N N . VAL A 1 109 ? -4.478 -19.250 5.289 1.00 76.31 109 VAL A N 1
ATOM 907 C CA . VAL A 1 109 ? -5.139 -18.016 5.741 1.00 76.31 109 VAL A CA 1
ATOM 908 C C . VAL A 1 109 ? -5.601 -17.190 4.537 1.00 76.31 109 VAL A C 1
ATOM 910 O O . VAL A 1 109 ? -6.739 -16.729 4.508 1.00 76.31 109 VAL A O 1
ATOM 913 N N . ALA A 1 110 ? -4.750 -17.044 3.519 1.00 76.38 110 ALA A N 1
ATOM 914 C CA . ALA A 1 110 ? -5.080 -16.327 2.294 1.00 76.38 110 ALA A CA 1
ATOM 915 C C . ALA A 1 110 ? -6.259 -16.969 1.549 1.00 76.38 110 ALA A C 1
ATOM 917 O O . ALA A 1 110 ? -7.190 -16.258 1.179 1.00 76.38 110 ALA A O 1
ATOM 918 N N . ASP A 1 111 ? -6.263 -18.296 1.410 1.00 79.69 111 ASP A N 1
ATOM 919 C CA . ASP A 1 111 ? -7.350 -19.047 0.772 1.00 79.69 111 ASP A CA 1
ATOM 920 C C . ASP A 1 111 ? -8.704 -18.789 1.459 1.00 79.69 111 ASP A C 1
ATOM 922 O O . ASP A 1 111 ? -9.681 -18.410 0.813 1.00 79.69 111 ASP A O 1
ATOM 926 N N . ARG A 1 112 ? -8.745 -18.841 2.798 1.00 78.81 112 ARG A N 1
ATOM 927 C CA . ARG A 1 112 ? -9.959 -18.548 3.586 1.00 78.81 112 ARG A CA 1
ATOM 928 C C . ARG A 1 112 ? -10.463 -17.113 3.427 1.00 78.81 112 ARG A C 1
ATOM 930 O O . ARG A 1 112 ? -11.661 -16.869 3.552 1.00 78.81 112 ARG A O 1
ATOM 937 N N . LEU A 1 113 ? -9.558 -16.170 3.184 1.00 76.62 113 LEU A N 1
ATOM 938 C CA . LEU A 1 113 ? -9.865 -14.750 3.009 1.00 76.62 113 LEU A CA 1
ATOM 939 C C . LEU A 1 113 ? -10.099 -14.362 1.543 1.00 76.62 113 LEU A C 1
ATOM 941 O O . LEU A 1 113 ? -10.236 -13.172 1.255 1.00 76.62 113 LEU A O 1
ATOM 945 N N . ASN A 1 114 ? -10.140 -15.337 0.625 1.00 81.00 114 ASN A N 1
ATOM 946 C CA . ASN A 1 114 ? -10.182 -15.115 -0.822 1.00 81.00 114 ASN A CA 1
ATOM 947 C C . ASN A 1 114 ? -9.058 -14.184 -1.314 1.00 81.00 114 ASN A C 1
ATOM 949 O O . ASN A 1 114 ? -9.230 -13.401 -2.251 1.00 81.00 114 ASN A O 1
ATOM 953 N N . ILE A 1 115 ? -7.896 -14.247 -0.664 1.00 82.94 115 ILE A N 1
ATOM 954 C CA . ILE A 1 115 ? -6.706 -13.511 -1.069 1.00 82.94 115 ILE A CA 1
ATOM 955 C C . ILE A 1 115 ? -5.998 -14.317 -2.160 1.00 82.94 115 ILE A C 1
ATOM 957 O O . ILE A 1 115 ? -5.658 -15.480 -1.937 1.00 82.94 115 ILE A O 1
ATOM 961 N N . PRO A 1 116 ? -5.730 -13.720 -3.333 1.00 83.12 116 PRO A N 1
ATOM 962 C CA . PRO A 1 116 ? -5.087 -14.431 -4.427 1.00 83.12 116 PRO A CA 1
ATOM 963 C C . PRO A 1 116 ? -3.709 -14.988 -4.050 1.00 83.12 116 PRO A C 1
ATOM 965 O O . PRO A 1 116 ? -2.879 -14.275 -3.483 1.00 83.12 116 PRO A O 1
ATOM 968 N N . ALA A 1 117 ? -3.423 -16.229 -4.458 1.00 81.38 117 ALA A N 1
ATOM 969 C CA . ALA A 1 117 ? -2.145 -16.897 -4.189 1.00 81.38 117 ALA A CA 1
ATOM 970 C C . ALA A 1 117 ? -0.923 -16.086 -4.664 1.00 81.38 117 ALA A C 1
ATOM 972 O O . ALA A 1 117 ? 0.067 -15.991 -3.944 1.00 81.38 117 ALA A O 1
ATOM 973 N N . TRP A 1 118 ? -1.027 -15.396 -5.808 1.00 84.50 118 TRP A N 1
ATOM 974 C CA . TRP A 1 118 ? 0.061 -14.559 -6.332 1.00 84.50 118 TRP A CA 1
ATOM 975 C C . TRP A 1 118 ? 0.466 -13.423 -5.377 1.00 84.50 118 TRP A C 1
ATOM 977 O O . TRP A 1 118 ? 1.610 -12.974 -5.409 1.00 84.50 118 TRP A O 1
ATOM 987 N N . LEU A 1 119 ? -0.446 -12.956 -4.515 1.00 83.06 119 LEU A N 1
ATOM 988 C CA . LEU A 1 119 ? -0.147 -11.941 -3.505 1.00 83.06 119 LEU A CA 1
ATOM 989 C C . LEU A 1 119 ? 0.704 -12.530 -2.372 1.00 83.06 119 LEU A C 1
ATOM 991 O O . LEU A 1 119 ? 1.602 -11.868 -1.860 1.00 83.06 119 LEU A O 1
ATOM 995 N N . VAL A 1 120 ? 0.451 -13.789 -2.006 1.00 80.44 120 VAL A N 1
ATOM 996 C CA . VAL A 1 120 ? 1.263 -14.541 -1.039 1.00 80.44 120 VAL A CA 1
ATOM 997 C C . VAL A 1 120 ? 2.646 -14.835 -1.619 1.00 80.44 120 VAL A C 1
ATOM 999 O O . VAL A 1 120 ? 3.649 -14.713 -0.913 1.00 80.44 120 VAL A O 1
ATOM 1002 N N . ASP A 1 121 ? 2.725 -15.120 -2.919 1.00 81.62 121 ASP A N 1
ATOM 1003 C CA . ASP A 1 121 ? 3.987 -15.374 -3.619 1.00 81.62 121 ASP A CA 1
ATOM 1004 C C . ASP A 1 121 ? 4.918 -14.154 -3.646 1.00 81.62 121 ASP A C 1
ATOM 1006 O O . ASP A 1 121 ? 6.137 -1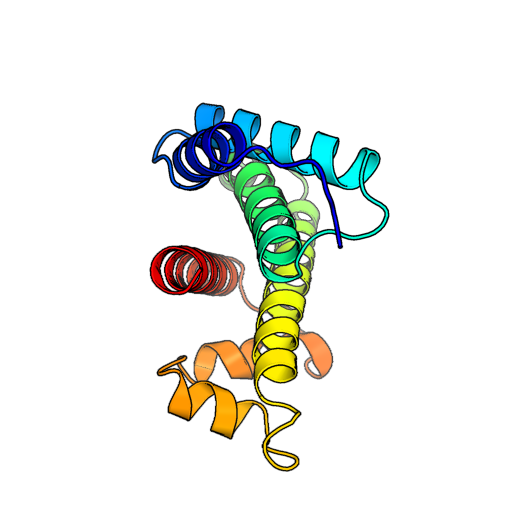4.326 -3.668 1.00 81.62 121 ASP A O 1
ATOM 1010 N N . ILE A 1 122 ? 4.389 -12.926 -3.537 1.00 80.88 122 ILE A N 1
ATOM 1011 C CA . ILE A 1 122 ? 5.215 -11.717 -3.363 1.00 80.88 122 ILE A CA 1
ATOM 1012 C C . ILE A 1 122 ? 6.089 -11.839 -2.115 1.00 80.88 122 ILE A C 1
ATOM 1014 O O . ILE A 1 122 ? 7.255 -11.462 -2.154 1.00 80.88 122 ILE A O 1
ATOM 1018 N N . ARG A 1 123 ? 5.589 -12.424 -1.020 1.00 74.38 123 ARG A N 1
ATOM 1019 C CA . ARG A 1 123 ? 6.404 -12.657 0.183 1.00 74.38 123 ARG A CA 1
ATOM 1020 C C . ARG A 1 123 ? 7.549 -13.62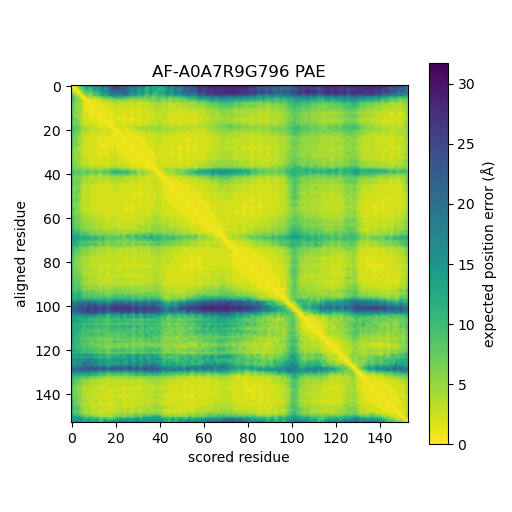6 -0.104 1.00 74.38 123 ARG A C 1
ATOM 1022 O O . ARG A 1 123 ? 8.665 -13.399 0.357 1.00 74.38 123 ARG A O 1
ATOM 1029 N N . HIS A 1 124 ? 7.289 -14.693 -0.856 1.00 70.88 124 HIS A N 1
ATOM 1030 C CA . HIS A 1 124 ? 8.327 -15.645 -1.247 1.00 70.88 124 HIS A CA 1
ATOM 1031 C C . HIS A 1 124 ? 9.377 -14.982 -2.148 1.00 70.88 124 HIS A C 1
ATOM 1033 O O . HIS A 1 124 ? 10.572 -15.144 -1.906 1.00 70.88 124 HIS A O 1
ATOM 1039 N N . GLN A 1 125 ? 8.947 -14.164 -3.109 1.00 68.31 125 GLN A N 1
ATOM 1040 C CA . GLN A 1 125 ? 9.834 -13.424 -4.007 1.00 68.31 125 GLN A CA 1
ATOM 1041 C C . GLN A 1 125 ? 10.656 -12.363 -3.261 1.00 68.31 125 GLN A C 1
ATOM 1043 O O . GLN A 1 125 ? 11.878 -12.366 -3.356 1.00 68.31 125 GLN A O 1
ATOM 1048 N N . SER A 1 126 ? 10.028 -11.505 -2.459 1.00 67.12 126 SER A N 1
ATOM 1049 C CA . SER A 1 126 ? 10.712 -10.423 -1.742 1.00 67.12 126 SER A CA 1
ATOM 1050 C C . SER A 1 126 ? 11.628 -10.907 -0.612 1.00 67.12 126 SER A C 1
ATOM 1052 O O . SER A 1 126 ? 12.575 -10.201 -0.280 1.00 67.12 126 SER A O 1
ATOM 1054 N N . ALA A 1 127 ? 11.362 -12.073 -0.006 1.00 65.31 127 ALA A N 1
ATOM 1055 C CA . ALA A 1 127 ? 12.168 -12.594 1.104 1.00 65.31 127 ALA A CA 1
ATOM 1056 C C . ALA A 1 127 ? 13.250 -13.605 0.683 1.00 65.31 127 ALA A C 1
ATOM 1058 O O . ALA A 1 127 ? 14.260 -13.709 1.372 1.00 65.31 127 ALA A O 1
ATOM 1059 N N . HIS A 1 128 ? 13.044 -14.365 -0.401 1.00 63.25 128 HIS A N 1
ATOM 1060 C CA . HIS A 1 128 ? 13.945 -15.463 -0.790 1.00 63.25 128 HIS A CA 1
ATOM 1061 C C . HIS A 1 128 ? 14.513 -15.340 -2.206 1.00 63.25 128 HIS A C 1
ATOM 1063 O O . HIS A 1 128 ? 15.524 -15.977 -2.498 1.00 63.25 128 HIS A O 1
ATOM 1069 N N . SER A 1 129 ? 13.896 -14.559 -3.099 1.00 58.84 129 SER A N 1
ATOM 1070 C CA . SER A 1 129 ? 14.445 -14.353 -4.440 1.00 58.84 129 SER A CA 1
ATOM 1071 C C . SER A 1 129 ? 15.320 -13.101 -4.460 1.00 58.84 129 SER A C 1
ATOM 1073 O O . SER A 1 129 ? 14.958 -12.063 -3.915 1.00 58.84 129 SER A O 1
ATOM 1075 N N . ASN A 1 130 ? 16.477 -13.180 -5.119 1.00 61.88 130 ASN A N 1
ATOM 1076 C CA . ASN A 1 130 ? 17.425 -12.065 -5.247 1.00 61.88 130 ASN A CA 1
ATOM 1077 C C . ASN A 1 130 ? 16.913 -10.930 -6.167 1.00 61.88 130 ASN A C 1
ATOM 1079 O O . ASN A 1 130 ? 17.672 -10.043 -6.551 1.00 61.88 130 ASN A O 1
ATOM 1083 N N . THR A 1 131 ? 15.642 -10.991 -6.573 1.00 74.00 131 THR A N 1
ATOM 1084 C CA . THR A 1 131 ? 15.000 -10.112 -7.550 1.00 74.00 131 THR A CA 1
ATOM 1085 C C . THR A 1 131 ? 13.717 -9.541 -6.970 1.00 74.00 131 THR A C 1
ATOM 1087 O O . THR A 1 131 ? 12.813 -10.285 -6.594 1.00 74.00 131 THR A O 1
ATOM 1090 N N . LEU A 1 132 ? 13.616 -8.214 -6.930 1.00 82.44 132 LEU A N 1
ATOM 1091 C CA . LEU A 1 132 ? 12.392 -7.544 -6.502 1.00 82.44 132 LEU A CA 1
ATOM 1092 C C . LEU A 1 132 ? 11.268 -7.773 -7.526 1.00 82.44 132 LEU A C 1
ATOM 1094 O O . LEU A 1 132 ? 11.534 -7.768 -8.733 1.00 82.44 132 LEU A O 1
ATOM 1098 N N . PRO A 1 133 ? 10.011 -7.941 -7.076 1.00 88.25 133 PRO A N 1
ATOM 1099 C CA . PRO A 1 133 ? 8.881 -8.013 -7.988 1.00 88.25 133 PRO A CA 1
ATOM 1100 C C . PRO A 1 133 ? 8.757 -6.725 -8.817 1.00 88.25 133 PRO A C 1
ATOM 1102 O O . PRO A 1 133 ? 9.066 -5.634 -8.327 1.00 88.25 133 PRO A O 1
ATOM 1105 N N . PRO A 1 134 ? 8.267 -6.810 -10.066 1.00 91.19 134 PRO A N 1
ATOM 1106 C CA . PRO A 1 134 ? 8.139 -5.639 -10.920 1.00 91.19 134 PRO A CA 1
ATOM 1107 C C . PRO A 1 134 ? 7.138 -4.640 -10.326 1.00 91.19 134 PRO A C 1
ATOM 1109 O O . PRO A 1 134 ? 6.075 -5.030 -9.837 1.00 91.19 134 PRO A O 1
ATOM 1112 N N . LEU A 1 135 ? 7.426 -3.339 -10.443 1.00 92.69 135 LEU A N 1
ATOM 1113 C CA . LEU A 1 135 ? 6.633 -2.271 -9.815 1.00 92.69 135 LEU A CA 1
ATOM 1114 C C . LEU A 1 135 ? 5.136 -2.331 -10.166 1.00 92.69 135 LEU A C 1
ATOM 1116 O O . LEU A 1 135 ? 4.282 -2.106 -9.315 1.00 92.69 135 LEU A O 1
ATOM 1120 N N . ARG A 1 136 ? 4.792 -2.724 -11.399 1.00 93.31 136 ARG A N 1
ATOM 1121 C CA . ARG A 1 136 ? 3.394 -2.923 -11.830 1.00 93.31 136 ARG A CA 1
ATOM 1122 C C . ARG A 1 136 ? 2.638 -3.968 -10.994 1.00 93.31 136 ARG A C 1
ATOM 1124 O O . ARG A 1 136 ? 1.463 -3.779 -10.682 1.00 93.31 136 ARG A O 1
ATOM 1131 N N . LEU A 1 137 ? 3.309 -5.061 -10.626 1.00 92.81 137 LEU A N 1
ATOM 1132 C CA . LEU A 1 137 ? 2.723 -6.127 -9.815 1.00 92.81 137 LEU A CA 1
ATOM 1133 C C . LEU A 1 137 ? 2.531 -5.637 -8.379 1.00 92.81 137 LEU A C 1
ATOM 1135 O O . LEU A 1 137 ? 1.474 -5.844 -7.791 1.00 92.81 137 LEU A O 1
ATOM 1139 N N . LEU A 1 138 ? 3.519 -4.911 -7.859 1.00 94.50 138 LEU A N 1
ATOM 1140 C CA . LEU A 1 138 ? 3.477 -4.301 -6.533 1.00 94.50 138 LEU A CA 1
ATOM 1141 C C . LEU A 1 138 ? 2.365 -3.248 -6.397 1.00 94.50 138 LEU A C 1
ATOM 1143 O O . LEU A 1 138 ? 1.650 -3.242 -5.400 1.00 94.50 138 LEU A O 1
ATOM 1147 N N . ARG A 1 139 ? 2.141 -2.417 -7.421 1.00 95.94 139 ARG A N 1
ATOM 1148 C CA . ARG A 1 139 ? 0.993 -1.494 -7.470 1.00 95.94 139 ARG A CA 1
ATOM 1149 C C . ARG A 1 139 ? -0.333 -2.240 -7.404 1.00 95.94 139 ARG A C 1
ATOM 1151 O O . ARG A 1 139 ? -1.189 -1.896 -6.600 1.00 95.94 139 ARG A O 1
ATOM 1158 N N . THR A 1 140 ? -0.471 -3.300 -8.200 1.00 94.81 140 THR A N 1
ATOM 1159 C CA . THR A 1 140 ? -1.680 -4.141 -8.214 1.00 94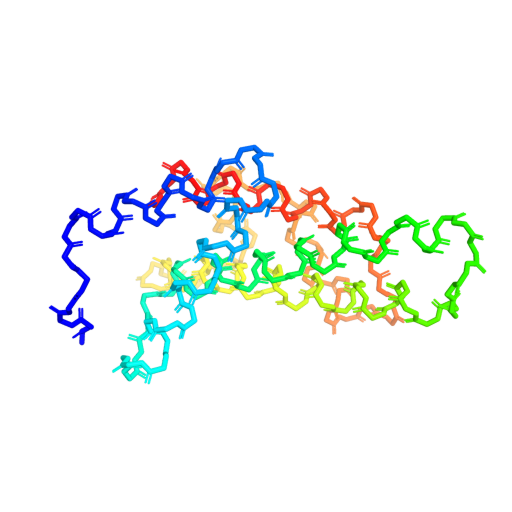.81 140 THR A CA 1
ATOM 1160 C C . THR A 1 140 ? -1.930 -4.768 -6.839 1.00 94.81 140 THR A C 1
ATOM 1162 O O . THR A 1 140 ? -3.053 -4.753 -6.338 1.00 94.81 140 THR A O 1
ATOM 1165 N N . ALA A 1 141 ? -0.871 -5.261 -6.192 1.00 93.62 141 ALA A N 1
ATOM 1166 C CA . ALA A 1 141 ? -0.916 -5.787 -4.833 1.00 93.62 141 ALA A CA 1
ATOM 1167 C C . ALA A 1 141 ? -1.356 -4.735 -3.807 1.00 93.62 141 ALA A C 1
ATOM 1169 O O . ALA A 1 141 ? -2.209 -5.015 -2.967 1.00 93.62 141 ALA A O 1
ATOM 1170 N N . ALA A 1 142 ? -0.821 -3.516 -3.893 1.00 94.25 142 ALA A N 1
ATOM 1171 C CA . ALA A 1 142 ? -1.202 -2.416 -3.014 1.00 94.25 142 ALA A CA 1
ATOM 1172 C C . ALA A 1 142 ? -2.662 -1.982 -3.223 1.00 94.25 142 ALA A C 1
ATOM 1174 O O . ALA A 1 142 ? -3.366 -1.734 -2.246 1.00 94.25 142 ALA A O 1
ATOM 1175 N N . THR A 1 143 ? -3.147 -1.944 -4.470 1.00 93.19 143 THR A N 1
ATOM 1176 C CA . THR A 1 143 ? -4.562 -1.682 -4.774 1.00 93.19 143 THR A CA 1
ATOM 1177 C C . THR A 1 143 ? -5.466 -2.741 -4.152 1.00 93.19 143 THR A C 1
ATOM 1179 O O . THR A 1 143 ? -6.457 -2.389 -3.514 1.00 93.19 143 THR A O 1
ATOM 1182 N N . PHE A 1 144 ? -5.104 -4.022 -4.278 1.00 92.44 144 PHE A N 1
ATOM 1183 C CA . PHE A 1 144 ? -5.833 -5.109 -3.629 1.00 92.44 144 PHE A CA 1
ATOM 1184 C C . PHE A 1 144 ? -5.840 -4.946 -2.104 1.00 92.44 144 PHE A C 1
ATOM 1186 O O . PHE A 1 144 ? -6.907 -4.958 -1.497 1.00 92.44 144 PHE A O 1
ATOM 1193 N N . ALA A 1 145 ? -4.673 -4.736 -1.486 1.00 91.50 145 ALA A N 1
ATOM 1194 C CA . ALA A 1 145 ? -4.546 -4.590 -0.037 1.00 91.50 145 ALA A CA 1
ATOM 1195 C C . ALA A 1 145 ? -5.361 -3.402 0.501 1.00 91.50 145 ALA A C 1
ATOM 1197 O O . ALA A 1 145 ? -6.076 -3.539 1.491 1.00 91.50 145 ALA A O 1
ATOM 1198 N N . ARG A 1 146 ? -5.318 -2.252 -0.186 1.00 91.56 146 ARG A N 1
ATOM 1199 C CA . ARG A 1 146 ? -6.129 -1.073 0.151 1.00 91.56 146 ARG A CA 1
ATOM 1200 C C . ARG A 1 146 ? -7.626 -1.361 0.029 1.00 91.56 146 ARG A C 1
ATOM 1202 O O . ARG A 1 146 ? -8.382 -0.968 0.908 1.00 91.56 146 ARG A O 1
ATOM 1209 N N . GLY A 1 147 ? -8.059 -2.049 -1.029 1.00 89.81 147 GLY A N 1
ATOM 1210 C CA . GLY A 1 147 ? -9.461 -2.442 -1.199 1.00 89.81 147 GLY A CA 1
ATOM 1211 C C . GLY A 1 147 ? -9.931 -3.420 -0.120 1.00 89.81 147 GLY A C 1
ATOM 1212 O O . GLY A 1 147 ? -11.024 -3.270 0.417 1.00 89.81 147 GLY A O 1
ATOM 1213 N N . TRP A 1 148 ? -9.081 -4.375 0.254 1.00 88.88 148 TRP A N 1
ATOM 1214 C CA . TRP A 1 148 ? -9.371 -5.321 1.327 1.00 88.88 148 TRP A CA 1
ATOM 1215 C C . TRP A 1 148 ? -9.528 -4.608 2.677 1.00 88.88 148 TRP A C 1
ATOM 1217 O O . TRP A 1 148 ? -10.515 -4.822 3.375 1.00 88.88 148 TRP A O 1
ATOM 1227 N N . LEU A 1 149 ? -8.607 -3.694 3.009 1.00 86.88 149 LEU A N 1
ATOM 1228 C CA . LEU A 1 149 ? -8.689 -2.878 4.226 1.00 86.88 149 LEU A CA 1
ATOM 1229 C C . LEU A 1 149 ? -9.929 -1.978 4.253 1.00 86.88 149 LEU A C 1
ATOM 1231 O O . LEU A 1 149 ? -10.439 -1.722 5.332 1.00 86.88 149 LEU A O 1
ATOM 1235 N N . HIS A 1 150 ? -10.420 -1.524 3.097 1.00 85.44 150 HIS A N 1
ATOM 1236 C CA . HIS A 1 150 ? -11.627 -0.699 3.003 1.00 85.44 150 HIS A CA 1
ATOM 1237 C C . HIS A 1 150 ? -12.907 -1.473 3.333 1.00 85.44 150 HIS A C 1
ATOM 1239 O O . HIS A 1 150 ? -13.811 -0.941 3.969 1.00 85.44 150 HIS A O 1
ATOM 1245 N N . VAL A 1 151 ? -13.002 -2.713 2.843 1.00 80.62 151 VAL A N 1
ATOM 1246 C CA . VAL A 1 151 ? -14.210 -3.542 2.968 1.00 80.62 151 VAL A CA 1
ATOM 1247 C C . VAL A 1 151 ? -14.262 -4.253 4.319 1.00 80.62 151 VAL A C 1
ATOM 1249 O O . VAL A 1 151 ? -15.347 -4.471 4.855 1.00 80.62 151 VAL A O 1
ATOM 1252 N N . CYS A 1 152 ? -13.107 -4.639 4.864 1.00 67.56 152 CYS A N 1
ATOM 1253 C CA .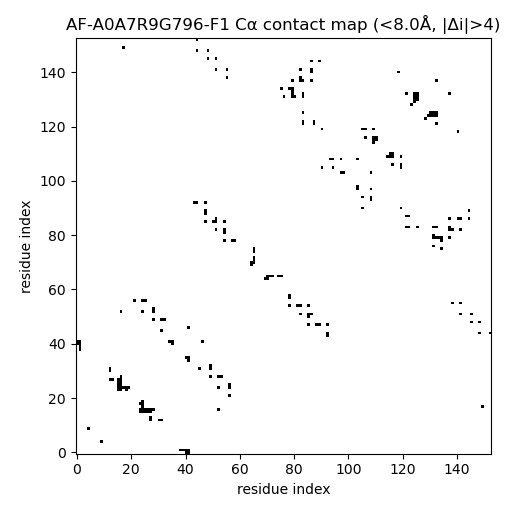 CYS A 1 152 ? -13.028 -5.472 6.061 1.00 67.56 152 CYS A CA 1
ATOM 1254 C C . CYS A 1 152 ? -12.798 -4.694 7.372 1.00 67.56 152 CYS A C 1
ATOM 1256 O O . CYS A 1 152 ? -12.964 -5.297 8.434 1.00 67.56 152 CYS A O 1
ATOM 1258 N N . HIS A 1 153 ? -12.430 -3.403 7.329 1.00 57.66 153 HIS A N 1
ATOM 1259 C CA . HIS A 1 153 ? -12.073 -2.584 8.501 1.00 57.66 153 HIS A CA 1
ATOM 1260 C C . HIS A 1 153 ? -12.461 -1.106 8.359 1.00 57.66 153 HIS A C 1
ATOM 1262 O O . HIS A 1 153 ? -12.517 -0.446 9.423 1.00 57.66 153 HIS A O 1
#

Solvent-accessible surface area (backbone atoms only — not comparable to full-atom values): 8792 Å² total; per-residue (Å²): 129,66,88,75,74,49,70,68,58,50,54,53,38,50,53,22,53,71,42,92,47,69,67,44,25,49,54,20,46,54,50,52,50,53,48,53,75,73,31,99,55,68,60,68,69,58,52,43,49,49,45,46,48,51,44,52,56,50,45,67,67,46,46,68,40,50,77,69,63,75,47,67,77,65,56,59,54,51,51,33,52,48,40,52,52,36,52,46,50,43,55,49,51,58,44,61,78,45,54,92,57,70,87,61,52,64,68,57,54,28,55,77,67,73,44,60,66,71,64,61,46,47,51,53,32,64,74,72,42,102,49,78,67,57,56,71,58,46,52,52,48,49,54,50,52,53,53,48,49,65,77,76,106

Nearest PDB structures (foldseek):
  3dcf-assembly1_B  TM=2.901E-01  e=8.727E+00  Thermobifida fusca YX